Protein AF-A0A954MKK3-F1 (afdb_monomer)

Sequence (167 aa):
MTRFLTLLWHRDEPIGICVFVSPPISLQQRNLYFGRTGRWDKTALKAMCRQLVLLQRVVIHPTYRGAGIATDFVRRSCELCPVPWIETLSQMGHINPFFERAGFLRVGVSSPRNRSRQSHSKIYGGNRQHGQETLVSQETYEKSRHTHPVYYIFDNRPSSQRRSKTN

Radius of gyration: 18.23 Å; Cα contacts (8 Å, |Δi|>4): 229; chains: 1; bounding box: 41×30×54 Å

Structure (mmCIF, N/CA/C/O backbone):
data_AF-A0A954MKK3-F1
#
_entry.id   AF-A0A954MKK3-F1
#
loop_
_atom_site.group_PDB
_atom_site.id
_atom_site.type_symbol
_atom_site.label_atom_id
_atom_site.label_alt_id
_atom_site.label_comp_id
_atom_site.label_asym_id
_atom_site.label_entity_id
_atom_site.label_seq_id
_atom_site.pdbx_PDB_ins_code
_atom_site.Cartn_x
_atom_site.Cartn_y
_atom_site.Cartn_z
_atom_site.occupancy
_atom_site.B_iso_or_equiv
_atom_site.auth_seq_id
_atom_site.auth_comp_id
_atom_site.auth_asym_id
_atom_site.auth_atom_id
_atom_site.pdbx_PDB_model_num
ATOM 1 N N . MET A 1 1 ? 3.871 -9.559 8.889 1.00 75.69 1 MET A N 1
ATOM 2 C CA . MET A 1 1 ? 4.156 -10.760 8.078 1.00 75.69 1 MET A CA 1
ATOM 3 C C . MET A 1 1 ? 3.831 -10.450 6.626 1.00 75.69 1 MET A C 1
ATOM 5 O O . MET A 1 1 ? 2.788 -9.846 6.374 1.00 75.69 1 MET A O 1
ATOM 9 N N . THR A 1 2 ? 4.734 -10.795 5.707 1.00 85.00 2 THR A N 1
ATOM 10 C CA . THR A 1 2 ? 4.518 -10.666 4.258 1.00 85.00 2 THR A CA 1
ATOM 11 C C . THR A 1 2 ? 3.430 -11.632 3.817 1.00 85.00 2 THR A C 1
ATOM 13 O O . THR A 1 2 ? 3.406 -12.776 4.258 1.00 85.00 2 THR A O 1
ATOM 16 N N . ARG A 1 3 ? 2.499 -11.148 2.996 1.00 89.50 3 ARG A N 1
ATOM 17 C CA . ARG A 1 3 ? 1.357 -11.922 2.496 1.00 89.50 3 ARG A CA 1
ATOM 18 C C . ARG A 1 3 ? 1.479 -12.263 1.021 1.00 89.50 3 ARG A C 1
ATOM 20 O O . ARG A 1 3 ? 0.974 -13.294 0.604 1.00 89.50 3 ARG A O 1
ATOM 27 N N . PHE A 1 4 ? 2.108 -11.383 0.254 1.00 93.31 4 PHE A N 1
ATOM 28 C CA . PHE A 1 4 ? 2.293 -11.527 -1.180 1.00 93.31 4 PHE A CA 1
ATOM 29 C C . PHE A 1 4 ? 3.482 -10.660 -1.603 1.00 93.31 4 PHE A C 1
ATOM 31 O O . PHE A 1 4 ? 3.754 -9.627 -0.983 1.00 93.31 4 PHE A O 1
ATOM 38 N N . LEU A 1 5 ? 4.210 -11.088 -2.625 1.00 96.94 5 LEU A N 1
ATOM 39 C CA . LEU A 1 5 ? 5.272 -10.302 -3.236 1.00 96.94 5 LEU A CA 1
ATOM 40 C C . LEU A 1 5 ? 5.275 -10.549 -4.735 1.00 96.94 5 LEU A C 1
ATOM 42 O O . LEU A 1 5 ? 4.893 -11.625 -5.192 1.00 96.94 5 LEU A O 1
ATOM 46 N N . THR A 1 6 ? 5.736 -9.558 -5.480 1.00 97.81 6 THR A N 1
ATOM 47 C CA . THR A 1 6 ? 5.995 -9.678 -6.913 1.00 97.81 6 THR A CA 1
ATOM 48 C C . THR A 1 6 ? 7.382 -9.146 -7.204 1.00 97.81 6 THR A C 1
ATOM 50 O O . THR A 1 6 ? 7.844 -8.202 -6.558 1.00 97.81 6 THR A O 1
ATOM 53 N N . LEU A 1 7 ? 8.040 -9.760 -8.181 1.00 97.94 7 LEU A N 1
ATOM 54 C CA . LEU A 1 7 ? 9.332 -9.326 -8.688 1.00 97.94 7 LEU A CA 1
ATOM 55 C C . LEU A 1 7 ? 9.164 -8.833 -10.122 1.00 97.94 7 LEU A C 1
ATOM 57 O O . LEU A 1 7 ? 8.435 -9.439 -10.907 1.00 97.94 7 LEU A O 1
ATOM 61 N N . LEU A 1 8 ? 9.842 -7.738 -10.447 1.00 97.62 8 LEU A N 1
ATOM 62 C CA . LEU A 1 8 ? 10.042 -7.300 -11.821 1.00 97.62 8 LEU A CA 1
ATOM 63 C C . LEU A 1 8 ? 11.380 -7.851 -12.291 1.00 97.62 8 LEU A C 1
ATOM 65 O O . LEU A 1 8 ? 12.405 -7.549 -11.683 1.00 97.62 8 LEU A O 1
ATOM 69 N N . TRP A 1 9 ? 11.361 -8.623 -13.367 1.00 97.38 9 TRP A N 1
ATOM 70 C CA . TRP A 1 9 ? 12.559 -9.197 -13.964 1.00 97.38 9 TRP A CA 1
ATOM 71 C C . TRP A 1 9 ? 12.908 -8.458 -15.246 1.00 97.38 9 TRP A C 1
ATOM 73 O O . TRP A 1 9 ? 12.026 -8.124 -16.039 1.00 97.38 9 TRP A O 1
ATOM 83 N N . HIS A 1 10 ? 14.196 -8.226 -15.452 1.00 95.81 10 HIS A N 1
ATOM 84 C CA . HIS A 1 10 ? 14.740 -7.874 -16.751 1.00 95.81 10 HIS A CA 1
ATOM 85 C C . HIS A 1 10 ? 15.777 -8.933 -17.102 1.00 95.81 10 HIS A C 1
ATOM 87 O O . HIS A 1 10 ? 16.832 -9.002 -16.475 1.00 95.81 10 HIS A O 1
ATOM 93 N N . ARG A 1 11 ? 15.441 -9.786 -18.079 1.00 94.75 11 ARG A N 1
ATOM 94 C CA . ARG A 1 11 ? 16.171 -11.036 -18.348 1.00 94.75 11 ARG A CA 1
ATOM 95 C C . ARG A 1 11 ? 16.240 -11.879 -17.065 1.00 94.75 11 ARG A C 1
ATOM 97 O O . ARG A 1 11 ? 15.200 -12.106 -16.452 1.00 94.75 11 ARG A O 1
ATOM 104 N N . ASP A 1 12 ? 17.438 -12.264 -16.642 1.00 95.19 12 ASP A N 1
ATOM 105 C CA . ASP A 1 12 ? 17.680 -13.127 -15.484 1.00 95.19 12 ASP A CA 1
ATOM 106 C C . ASP A 1 12 ? 17.966 -12.341 -14.190 1.00 95.19 12 ASP A C 1
ATOM 108 O O . ASP A 1 12 ? 18.369 -12.922 -13.184 1.00 95.19 12 ASP A O 1
ATOM 112 N N . GLU A 1 13 ? 17.748 -11.019 -14.185 1.00 96.12 13 GLU A N 1
ATOM 113 C CA . GLU A 1 13 ? 17.997 -10.159 -13.025 1.00 96.12 13 GLU A CA 1
ATOM 114 C C . GLU A 1 13 ? 16.696 -9.573 -12.442 1.00 96.12 13 GLU A C 1
ATOM 116 O O . GLU A 1 13 ? 15.896 -8.969 -13.171 1.00 96.12 13 GLU A O 1
ATOM 121 N N . PRO A 1 14 ? 16.469 -9.680 -11.117 1.00 96.81 14 PRO A N 1
ATOM 122 C CA . PRO A 1 14 ? 15.346 -9.026 -10.462 1.00 96.81 14 PRO A CA 1
ATOM 123 C C . PRO A 1 14 ? 15.651 -7.535 -10.259 1.00 96.81 14 PRO A C 1
ATOM 125 O O . PRO A 1 14 ? 16.463 -7.142 -9.422 1.00 96.81 14 PRO A O 1
ATOM 128 N N . ILE A 1 15 ? 14.951 -6.682 -11.002 1.00 97.50 15 ILE A N 1
ATOM 129 C CA . ILE A 1 15 ? 15.152 -5.227 -11.011 1.00 97.50 15 ILE A CA 1
ATOM 130 C C . ILE A 1 15 ? 14.118 -4.462 -10.179 1.00 97.50 15 ILE A C 1
ATOM 132 O O . ILE A 1 15 ? 14.213 -3.241 -10.039 1.00 97.50 15 ILE A O 1
ATOM 136 N N . GLY A 1 16 ? 13.116 -5.141 -9.623 1.00 97.62 16 GLY A N 1
ATOM 137 C CA . GLY A 1 16 ? 12.113 -4.499 -8.785 1.00 97.62 16 GLY A CA 1
ATOM 138 C C . GLY A 1 16 ? 11.331 -5.462 -7.908 1.00 97.62 16 GLY A C 1
ATOM 139 O O . GLY A 1 16 ? 11.242 -6.651 -8.197 1.00 97.62 16 GLY A O 1
ATOM 140 N N . ILE A 1 17 ? 10.755 -4.940 -6.827 1.00 98.19 17 ILE A N 1
ATOM 141 C CA . ILE A 1 17 ? 9.926 -5.707 -5.896 1.00 98.19 17 ILE A CA 1
ATOM 142 C C . ILE A 1 17 ? 8.757 -4.868 -5.374 1.00 98.19 17 ILE A C 1
ATOM 144 O O . ILE A 1 17 ? 8.938 -3.713 -4.976 1.00 98.19 17 ILE A O 1
ATOM 148 N N . CYS A 1 18 ? 7.567 -5.472 -5.333 1.00 98.44 18 CYS A N 1
ATOM 149 C CA . CYS A 1 18 ? 6.445 -4.990 -4.531 1.00 98.44 18 CYS A CA 1
ATOM 150 C C . CYS A 1 18 ? 6.221 -5.933 -3.345 1.00 98.44 18 CYS A C 1
ATOM 152 O O . CYS A 1 18 ? 6.141 -7.149 -3.516 1.00 98.44 18 CYS A O 1
ATOM 154 N N . VAL A 1 19 ? 6.103 -5.374 -2.140 1.00 98.25 19 VAL A N 1
ATOM 155 C CA . VAL A 1 19 ? 5.893 -6.137 -0.900 1.00 98.25 19 VAL A CA 1
ATOM 156 C C . VAL A 1 19 ? 4.522 -5.816 -0.328 1.00 98.25 19 VAL A C 1
ATOM 158 O O . VAL A 1 19 ? 4.253 -4.671 0.047 1.00 98.25 19 VAL A O 1
ATOM 161 N N . PHE A 1 20 ? 3.685 -6.841 -0.195 1.00 98.06 20 PHE A N 1
ATOM 162 C CA . PHE A 1 20 ? 2.343 -6.734 0.361 1.00 98.06 20 PHE A CA 1
ATOM 163 C C . PHE A 1 20 ? 2.287 -7.413 1.727 1.00 98.06 20 PHE A C 1
ATOM 165 O O . PHE A 1 20 ? 2.689 -8.568 1.894 1.00 98.06 20 PHE A O 1
ATOM 172 N N . VAL A 1 21 ? 1.766 -6.705 2.723 1.00 96.75 21 VAL A N 1
ATOM 173 C CA . VAL A 1 21 ? 1.715 -7.162 4.117 1.00 96.75 21 VAL A CA 1
ATOM 174 C C . VAL A 1 21 ? 0.307 -7.039 4.686 1.00 96.75 21 VAL A C 1
ATOM 176 O O . VAL A 1 21 ? -0.574 -6.407 4.100 1.00 96.75 21 VAL A O 1
ATOM 179 N N . SER A 1 22 ? 0.079 -7.651 5.848 1.00 94.62 22 SER A N 1
ATOM 180 C CA . SER A 1 22 ? -1.150 -7.414 6.610 1.00 94.62 22 SER A CA 1
ATOM 181 C C . SER A 1 22 ? -1.310 -5.922 6.934 1.00 94.62 22 SER A C 1
ATOM 183 O O . SER A 1 22 ? -0.339 -5.298 7.373 1.00 94.62 22 SER A O 1
ATOM 185 N N . PRO A 1 23 ? -2.511 -5.350 6.762 1.00 92.19 23 PRO A N 1
ATOM 186 C CA . PRO A 1 23 ? -2.724 -3.929 6.978 1.00 92.19 23 PRO A CA 1
ATOM 187 C C . PRO A 1 23 ? -2.629 -3.550 8.463 1.00 92.19 23 PRO A C 1
ATOM 189 O O . PRO A 1 23 ? -3.036 -4.328 9.334 1.00 92.19 23 PRO A O 1
ATOM 192 N N . PRO A 1 24 ? -2.126 -2.348 8.784 1.00 88.81 24 PRO A N 1
ATOM 193 C CA . PRO A 1 24 ? -2.103 -1.844 10.151 1.00 88.81 24 PRO A CA 1
ATOM 194 C C . PRO A 1 24 ? -3.518 -1.508 10.630 1.00 88.81 24 PRO A C 1
ATOM 196 O O . PRO A 1 24 ? -4.343 -0.968 9.899 1.00 88.81 24 PRO A O 1
ATOM 199 N N . ILE A 1 25 ? -3.814 -1.764 11.901 1.00 86.38 25 ILE A N 1
ATOM 200 C CA . ILE A 1 25 ? -5.166 -1.573 12.459 1.00 86.38 25 ILE A CA 1
ATOM 201 C C . ILE A 1 25 ? -5.530 -0.081 12.562 1.00 86.38 25 ILE A C 1
ATOM 203 O O . ILE A 1 25 ? -6.693 0.296 12.423 1.00 86.38 25 ILE A O 1
ATOM 207 N N . SER A 1 26 ? -4.535 0.784 12.757 1.00 82.88 26 SER A N 1
ATOM 208 C CA . SER A 1 26 ? -4.676 2.187 13.166 1.00 82.88 26 SER A CA 1
ATOM 209 C C . SER A 1 26 ? -4.865 3.205 12.027 1.00 82.88 26 SER A C 1
ATOM 211 O O . SER A 1 26 ? -4.599 4.389 12.227 1.00 82.88 26 SER A O 1
ATOM 213 N N . LEU A 1 27 ? -5.356 2.794 10.851 1.00 88.31 27 LEU A N 1
ATOM 214 C CA . LEU A 1 27 ? -5.603 3.712 9.729 1.00 88.31 27 LEU A CA 1
ATOM 215 C C . LEU A 1 27 ? -7.027 4.258 9.710 1.00 88.31 27 LEU A C 1
ATOM 217 O O . LEU A 1 27 ? -7.981 3.573 9.346 1.00 88.31 27 LEU A O 1
ATOM 221 N N . GLN A 1 28 ? -7.148 5.536 10.065 1.00 88.31 28 GLN A N 1
ATOM 222 C CA . GLN A 1 28 ? -8.421 6.253 10.073 1.00 88.31 28 GLN A CA 1
ATOM 223 C C . GLN A 1 28 ? -8.993 6.442 8.663 1.00 88.31 28 GLN A C 1
ATOM 225 O O . GLN A 1 28 ? -10.191 6.261 8.475 1.00 88.31 28 GLN A O 1
ATOM 230 N N . GLN A 1 29 ? -8.150 6.757 7.674 1.00 92.50 29 GLN A N 1
ATOM 231 C CA . GLN A 1 29 ? -8.597 7.008 6.297 1.00 92.50 29 GLN A CA 1
ATOM 232 C C . GLN A 1 29 ? -9.268 5.781 5.666 1.00 92.50 29 GLN A C 1
ATOM 234 O O . GLN A 1 29 ? -10.294 5.907 5.004 1.00 92.50 29 GLN A O 1
ATOM 239 N N . ARG A 1 30 ? -8.772 4.577 5.975 1.00 93.06 30 ARG A N 1
ATOM 240 C CA . ARG A 1 30 ? -9.431 3.319 5.608 1.00 93.06 30 ARG A CA 1
ATOM 241 C C . ARG A 1 30 ? -10.843 3.232 6.184 1.00 93.06 30 ARG A C 1
ATOM 243 O O . ARG A 1 30 ? -11.785 2.883 5.479 1.00 93.06 30 ARG A O 1
ATOM 250 N N . ASN A 1 31 ? -10.996 3.528 7.473 1.00 91.81 31 ASN A N 1
ATOM 251 C CA . ASN A 1 31 ? -12.299 3.454 8.130 1.00 91.81 31 ASN A CA 1
ATOM 252 C C . ASN A 1 31 ? -13.292 4.436 7.493 1.00 91.81 31 ASN A C 1
ATOM 254 O O . ASN A 1 31 ? -14.432 4.056 7.260 1.00 91.81 31 ASN A O 1
ATOM 258 N N . LEU A 1 32 ? -12.843 5.649 7.150 1.00 91.06 32 LEU A N 1
ATOM 259 C CA . LEU A 1 32 ? -13.654 6.627 6.421 1.00 91.06 32 LEU A CA 1
ATOM 260 C C . LEU A 1 32 ? -14.074 6.097 5.043 1.00 91.06 32 LEU A C 1
ATOM 262 O O . LEU A 1 32 ? -15.255 6.137 4.715 1.00 91.06 32 LEU A O 1
ATOM 266 N N . TYR A 1 33 ? -13.140 5.527 4.274 1.00 93.38 33 TYR A N 1
ATOM 267 C CA . TYR A 1 33 ? -13.426 4.974 2.945 1.00 93.38 33 TYR A CA 1
ATOM 268 C C . TYR A 1 33 ? -14.484 3.863 2.959 1.00 93.38 33 TYR A C 1
ATOM 270 O O . TYR A 1 33 ? -15.360 3.825 2.095 1.00 93.38 33 TYR A O 1
ATOM 278 N N . PHE A 1 34 ? -14.409 2.958 3.939 1.00 92.00 34 PHE A N 1
ATOM 279 C CA . PHE A 1 34 ? -15.362 1.854 4.088 1.00 92.00 34 PHE A CA 1
ATOM 280 C C . PHE A 1 34 ? -16.591 2.209 4.939 1.00 92.00 34 PHE A C 1
ATOM 282 O O . PHE A 1 34 ? -17.381 1.319 5.243 1.00 92.00 34 PHE A O 1
ATOM 289 N N . GLY A 1 35 ? -16.753 3.470 5.361 1.00 90.50 35 GLY A N 1
ATOM 290 C CA . GLY A 1 35 ? -17.866 3.894 6.219 1.00 90.50 35 GLY A CA 1
ATOM 291 C C . GLY A 1 35 ? -17.905 3.183 7.578 1.00 90.50 35 GLY A C 1
ATOM 292 O O . GLY A 1 35 ? -18.966 3.033 8.177 1.00 90.50 35 GLY A O 1
ATOM 293 N N . ARG A 1 36 ? -16.757 2.699 8.066 1.00 87.56 36 ARG A N 1
ATOM 294 C CA . ARG A 1 36 ? -16.660 1.935 9.310 1.00 87.56 36 ARG A CA 1
ATOM 295 C C . ARG A 1 36 ? -16.530 2.866 10.511 1.00 87.56 36 ARG A C 1
ATOM 297 O O . ARG A 1 36 ? -15.595 3.661 10.599 1.00 87.56 36 ARG A O 1
ATOM 304 N N . THR A 1 37 ? -17.383 2.655 11.505 1.00 84.56 37 THR A N 1
ATOM 305 C CA . THR A 1 37 ? -17.299 3.281 12.829 1.00 84.56 37 THR A CA 1
ATOM 306 C C . THR A 1 37 ? -17.108 2.217 13.920 1.00 84.56 37 THR A C 1
ATOM 308 O O . THR A 1 37 ? -17.175 1.014 13.661 1.00 84.56 37 THR A O 1
ATOM 311 N N . GLY A 1 38 ? -16.803 2.644 15.148 1.00 83.31 38 GLY A N 1
ATOM 312 C CA . GLY A 1 38 ? -16.683 1.744 16.300 1.00 83.31 38 GLY A CA 1
ATOM 313 C C . GLY A 1 38 ? -15.318 1.065 16.477 1.00 83.31 38 GLY A C 1
ATOM 314 O O . GLY A 1 38 ? -14.332 1.370 15.801 1.00 83.31 38 GLY A O 1
ATOM 315 N N . ARG A 1 39 ? -15.246 0.168 17.469 1.00 83.25 39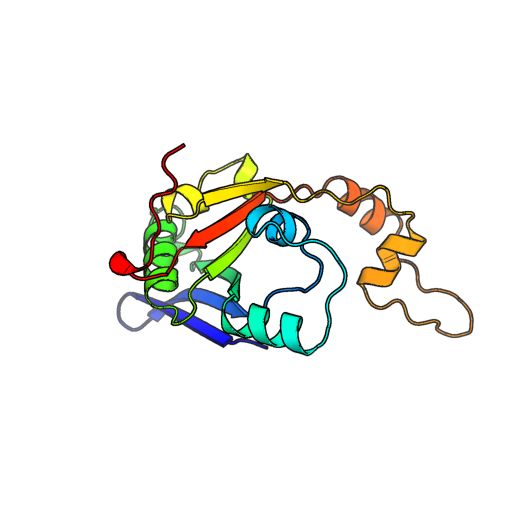 ARG A N 1
ATOM 316 C CA . ARG A 1 39 ? -14.015 -0.545 17.853 1.00 83.25 39 ARG A CA 1
ATOM 317 C C . ARG A 1 39 ? -13.776 -1.773 16.966 1.00 83.25 39 ARG A C 1
ATOM 319 O O . ARG A 1 39 ? -14.679 -2.298 16.319 1.00 83.25 39 ARG A O 1
ATOM 326 N N . TRP A 1 40 ? -12.527 -2.225 16.925 1.00 84.50 40 TRP A N 1
ATOM 327 C CA . TRP A 1 40 ? -12.168 -3.495 16.300 1.00 84.50 40 TRP A CA 1
ATOM 328 C C . TRP A 1 40 ? -12.389 -4.631 17.293 1.00 84.50 40 TRP A C 1
ATOM 330 O O . TRP A 1 40 ? -11.704 -4.689 18.311 1.00 84.50 40 TRP A O 1
ATOM 340 N N . ASP A 1 41 ? -13.308 -5.541 16.987 1.00 89.94 41 ASP A N 1
ATOM 341 C CA . ASP A 1 41 ? -13.288 -6.879 17.572 1.00 89.94 41 ASP A CA 1
ATOM 342 C C . ASP A 1 41 ? -12.373 -7.815 16.753 1.00 89.94 41 ASP A C 1
ATOM 344 O O . ASP A 1 41 ? -11.949 -7.497 15.632 1.00 89.94 41 ASP A O 1
ATOM 348 N N . LYS A 1 42 ? -12.043 -8.982 17.321 1.00 89.81 42 LYS A N 1
ATOM 349 C CA . LYS A 1 42 ? -11.134 -9.958 16.695 1.00 89.81 42 LYS A CA 1
ATOM 350 C C . LYS A 1 42 ? -11.677 -10.504 15.369 1.00 89.81 42 LYS A C 1
ATOM 352 O O . LYS A 1 42 ? -10.902 -10.709 14.434 1.00 89.81 42 LYS A O 1
ATOM 357 N N . THR A 1 43 ? -12.982 -10.737 15.276 1.00 91.44 43 THR A N 1
ATOM 358 C CA . THR A 1 43 ? -13.640 -11.317 14.099 1.00 91.44 43 THR A CA 1
ATOM 359 C C . THR A 1 43 ? -13.654 -10.323 12.947 1.00 91.44 43 THR A C 1
ATOM 361 O O . THR A 1 43 ? -13.211 -10.646 11.845 1.00 91.44 43 THR A O 1
ATOM 364 N N . ALA A 1 44 ? -14.066 -9.086 13.210 1.00 89.38 44 ALA A N 1
ATOM 365 C CA . ALA A 1 44 ? -14.083 -7.998 12.249 1.00 89.38 44 ALA A CA 1
ATOM 366 C C . ALA A 1 44 ? -12.670 -7.653 11.761 1.00 89.38 44 ALA A C 1
ATOM 368 O O . ALA A 1 44 ? -12.476 -7.383 10.575 1.00 89.38 44 ALA A O 1
ATOM 369 N N . LEU A 1 45 ? -11.671 -7.704 12.649 1.00 89.75 45 LEU A N 1
ATOM 370 C CA . LEU A 1 45 ? -10.274 -7.515 12.265 1.00 89.75 45 LEU A CA 1
ATOM 371 C C . LEU A 1 45 ? -9.794 -8.635 11.337 1.00 89.75 45 LEU A C 1
ATOM 373 O O . LEU A 1 45 ? -9.192 -8.360 10.300 1.00 89.75 45 LEU A O 1
ATOM 377 N N . LYS A 1 46 ? -10.092 -9.894 11.673 1.00 91.19 46 LYS A N 1
ATOM 378 C CA . LYS A 1 46 ? -9.743 -11.049 10.836 1.00 91.19 46 LYS A CA 1
ATOM 379 C C . LYS A 1 46 ? -10.427 -10.977 9.470 1.00 91.19 46 LYS A C 1
ATOM 381 O O . LYS A 1 46 ? -9.790 -11.282 8.465 1.00 91.19 46 LYS A O 1
ATOM 386 N N . ALA A 1 47 ? -11.687 -10.549 9.422 1.00 91.25 47 ALA A N 1
ATOM 387 C CA . ALA A 1 47 ? -12.428 -10.342 8.181 1.00 91.25 47 ALA A CA 1
ATOM 388 C C . ALA A 1 47 ? -11.783 -9.252 7.308 1.00 91.25 47 ALA A C 1
ATOM 390 O O . ALA A 1 47 ? -11.486 -9.512 6.144 1.00 91.25 47 ALA A O 1
ATOM 391 N N . MET A 1 48 ? -11.460 -8.086 7.881 1.00 91.38 48 MET A N 1
ATOM 392 C CA . MET A 1 48 ? -10.750 -7.023 7.159 1.00 91.38 48 MET A CA 1
ATOM 393 C C . MET A 1 48 ? -9.396 -7.514 6.640 1.00 91.38 48 MET A C 1
ATOM 395 O O . MET A 1 48 ? -9.098 -7.362 5.459 1.00 91.38 48 MET A O 1
ATOM 399 N N . CYS A 1 49 ? -8.587 -8.150 7.490 1.00 91.56 49 CYS A N 1
ATOM 400 C CA . CYS A 1 49 ? -7.285 -8.670 7.084 1.00 91.56 49 CYS A CA 1
ATOM 401 C C . CYS A 1 49 ? -7.391 -9.747 5.997 1.00 91.56 49 CYS A C 1
ATOM 403 O O . CYS A 1 49 ? -6.420 -9.964 5.291 1.00 91.56 49 CYS A O 1
ATOM 405 N N . ARG A 1 50 ? -8.525 -10.431 5.808 1.00 93.12 50 ARG A N 1
ATOM 406 C CA . ARG A 1 50 ? -8.703 -11.354 4.670 1.00 93.12 50 ARG A CA 1
ATOM 407 C C . ARG A 1 50 ? -8.930 -10.619 3.354 1.00 93.12 50 ARG A C 1
ATOM 409 O O . ARG A 1 50 ? -8.478 -11.097 2.321 1.00 93.12 50 ARG A O 1
ATOM 416 N N . GLN A 1 51 ? -9.596 -9.473 3.408 1.00 94.12 51 GLN A N 1
ATOM 417 C CA . GLN A 1 51 ? -10.032 -8.722 2.234 1.00 94.12 51 GLN A CA 1
ATOM 418 C C . GLN A 1 51 ? -9.084 -7.587 1.839 1.00 94.12 51 GLN A C 1
ATOM 420 O O . GLN A 1 51 ? -9.240 -7.023 0.758 1.00 94.12 51 GLN A O 1
ATOM 425 N N . LEU A 1 52 ? -8.120 -7.250 2.698 1.00 95.25 52 LEU A N 1
ATOM 426 C CA . LEU A 1 52 ? -7.267 -6.088 2.516 1.00 95.25 52 LEU A CA 1
ATOM 427 C C . LEU A 1 52 ? -5.790 -6.393 2.802 1.00 95.25 52 LEU A C 1
ATOM 429 O O . LEU A 1 52 ? -5.456 -7.123 3.742 1.00 95.25 52 LEU A O 1
ATOM 433 N N . VAL A 1 53 ? -4.904 -5.816 1.991 1.00 97.19 53 VAL A N 1
ATOM 434 C CA . VAL A 1 53 ? -3.443 -5.800 2.184 1.00 97.19 53 VAL A CA 1
ATOM 435 C C . VAL A 1 53 ? -2.889 -4.388 2.070 1.00 97.19 53 VAL A C 1
ATOM 437 O O . VAL A 1 53 ? -3.468 -3.541 1.399 1.00 97.19 53 VAL A O 1
ATOM 440 N N . LEU A 1 54 ? -1.740 -4.153 2.698 1.00 97.69 54 LEU A N 1
ATOM 441 C CA . LEU A 1 54 ? -0.953 -2.937 2.525 1.00 97.69 54 LEU A CA 1
ATOM 442 C C . LEU A 1 54 ? 0.179 -3.205 1.528 1.00 97.69 54 LEU A C 1
ATOM 444 O O . LEU A 1 54 ? 1.023 -4.063 1.794 1.00 97.69 54 LEU A O 1
ATOM 448 N N . LEU A 1 55 ? 0.248 -2.438 0.439 1.00 98.19 55 LEU A N 1
ATOM 449 C CA . LEU A 1 55 ? 1.461 -2.317 -0.371 1.00 98.19 55 LEU A CA 1
ATOM 450 C C . LEU A 1 55 ? 2.468 -1.466 0.411 1.00 98.19 55 LEU A C 1
ATOM 452 O O . LEU A 1 55 ? 2.371 -0.238 0.461 1.00 98.19 55 LEU A O 1
ATOM 456 N N . GLN A 1 56 ? 3.400 -2.145 1.077 1.00 97.25 56 GLN A N 1
ATOM 457 C CA . GLN A 1 56 ? 4.319 -1.533 2.033 1.00 97.25 56 GLN A CA 1
ATOM 458 C C . GLN A 1 56 ? 5.577 -0.991 1.362 1.00 97.25 56 GLN A C 1
ATOM 460 O O . GLN A 1 56 ? 6.135 0.007 1.814 1.00 97.25 56 GLN A O 1
ATOM 465 N N . ARG A 1 57 ? 6.064 -1.678 0.324 1.00 97.00 57 ARG A N 1
ATOM 466 C CA . ARG A 1 57 ? 7.292 -1.298 -0.375 1.00 97.00 57 ARG A CA 1
ATOM 467 C C . ARG A 1 57 ? 7.133 -1.491 -1.868 1.00 97.00 57 ARG A C 1
ATOM 469 O O . ARG A 1 57 ? 6.644 -2.529 -2.302 1.00 97.00 57 ARG A O 1
ATOM 476 N N . VAL A 1 58 ? 7.618 -0.503 -2.606 1.00 97.25 58 VAL A N 1
ATOM 477 C CA . VAL A 1 58 ? 7.897 -0.568 -4.037 1.00 97.25 58 VAL A CA 1
ATOM 478 C C . VAL A 1 58 ? 9.353 -0.164 -4.181 1.00 97.25 58 VAL A C 1
ATOM 480 O O . VAL A 1 58 ? 9.726 0.946 -3.798 1.00 97.25 58 VAL A O 1
ATOM 483 N N . VAL A 1 59 ? 10.188 -1.072 -4.667 1.00 96.94 59 VAL A N 1
ATOM 484 C CA . VAL A 1 59 ? 11.612 -0.808 -4.876 1.00 96.94 59 VAL A CA 1
ATOM 485 C C . VAL A 1 59 ? 11.937 -1.123 -6.320 1.00 96.94 59 VAL A C 1
ATOM 487 O O . VAL A 1 59 ? 11.560 -2.176 -6.818 1.00 96.94 59 VAL A O 1
ATOM 490 N N . ILE A 1 60 ? 12.637 -0.199 -6.969 1.00 97.19 60 ILE A N 1
ATOM 491 C CA . ILE A 1 60 ? 13.190 -0.362 -8.311 1.00 97.19 60 ILE A CA 1
ATOM 492 C C . ILE A 1 60 ? 14.695 -0.148 -8.213 1.00 97.19 60 ILE A C 1
ATOM 494 O O . ILE A 1 60 ? 15.156 0.796 -7.545 1.00 97.19 60 ILE A O 1
ATOM 498 N N . HIS A 1 61 ? 15.441 -1.027 -8.870 1.00 96.50 61 HIS A N 1
ATOM 499 C CA . HIS A 1 61 ? 16.885 -0.951 -8.988 1.00 96.50 61 HIS A CA 1
ATOM 500 C C . HIS A 1 61 ? 17.288 0.426 -9.553 1.00 96.50 61 HIS A C 1
ATOM 502 O O . HIS A 1 61 ? 16.683 0.868 -10.534 1.00 96.50 61 HIS A O 1
ATOM 508 N N . PRO A 1 62 ? 18.260 1.142 -8.951 1.00 95.75 62 PRO A N 1
ATOM 509 C CA . PRO A 1 62 ? 18.574 2.529 -9.304 1.00 95.75 62 PRO A CA 1
ATOM 510 C C . PRO A 1 62 ? 18.785 2.788 -10.799 1.00 95.75 62 PRO A C 1
ATOM 512 O O . PRO A 1 62 ? 18.238 3.761 -11.308 1.00 95.75 62 PRO A O 1
ATOM 515 N N . THR A 1 63 ? 19.474 1.887 -11.506 1.00 95.69 63 THR A N 1
ATOM 516 C CA . THR A 1 63 ? 19.729 1.966 -12.960 1.00 95.69 63 THR A CA 1
ATOM 517 C C . THR A 1 63 ? 18.459 2.078 -13.808 1.00 95.69 63 THR A C 1
ATOM 519 O O . THR A 1 63 ? 18.498 2.632 -14.897 1.00 95.69 63 THR A O 1
ATOM 522 N N . TYR A 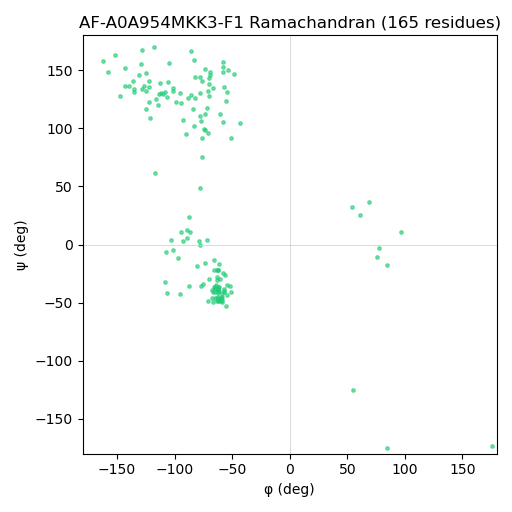1 64 ? 17.326 1.580 -13.309 1.00 94.25 64 TYR A N 1
ATOM 523 C CA . TYR A 1 64 ? 16.053 1.551 -14.032 1.00 94.25 64 TYR A CA 1
ATOM 524 C C . TYR A 1 64 ? 15.071 2.634 -13.558 1.00 94.25 64 TYR A C 1
ATOM 526 O O . TYR A 1 64 ? 13.917 2.688 -13.993 1.00 94.25 64 TYR A O 1
ATOM 534 N N . ARG A 1 65 ? 15.490 3.504 -12.630 1.00 90.38 65 ARG A N 1
ATOM 535 C CA . ARG A 1 65 ? 14.669 4.634 -12.179 1.00 90.38 65 ARG A CA 1
ATOM 536 C C . ARG A 1 65 ? 14.619 5.711 -13.264 1.00 90.38 65 ARG A C 1
ATOM 538 O O . ARG A 1 65 ? 15.533 5.853 -14.060 1.00 90.38 65 ARG A O 1
ATOM 545 N N . GLY A 1 66 ? 13.525 6.470 -13.298 1.00 87.56 66 GLY A N 1
ATOM 546 C CA . GLY A 1 66 ? 13.309 7.525 -14.298 1.00 87.56 66 GLY A CA 1
ATOM 547 C C . GLY A 1 66 ? 12.713 7.040 -15.625 1.00 87.56 66 GLY A C 1
ATOM 548 O O . GLY A 1 66 ? 12.092 7.834 -16.316 1.00 87.56 66 GLY A O 1
ATOM 549 N N . ALA A 1 67 ? 12.765 5.739 -15.927 1.00 89.00 67 ALA A N 1
ATOM 550 C CA . ALA A 1 67 ? 12.203 5.158 -17.153 1.00 89.00 67 ALA A CA 1
ATOM 551 C C . ALA A 1 67 ? 10.668 4.958 -17.135 1.00 89.00 67 ALA A C 1
ATOM 553 O O . ALA A 1 67 ? 10.108 4.361 -18.044 1.00 89.00 67 ALA A O 1
ATOM 554 N N . GLY A 1 68 ? 9.969 5.375 -16.073 1.00 87.44 68 GLY A N 1
ATOM 555 C CA . GLY A 1 68 ? 8.509 5.226 -15.949 1.00 87.44 68 GLY A CA 1
ATOM 556 C C . GLY A 1 68 ? 7.995 3.813 -15.619 1.00 87.44 68 GLY A C 1
ATOM 557 O O . GLY A 1 68 ? 6.850 3.682 -15.191 1.00 87.44 68 GLY A O 1
ATOM 558 N N . ILE A 1 69 ? 8.843 2.780 -15.685 1.00 94.94 69 ILE A N 1
ATOM 559 C CA . ILE A 1 69 ? 8.467 1.358 -15.519 1.00 94.94 69 ILE A CA 1
ATOM 560 C C . ILE A 1 69 ? 7.786 1.016 -14.185 1.00 94.94 69 ILE A C 1
ATOM 562 O O . ILE A 1 69 ? 7.047 0.039 -14.076 1.00 94.94 69 ILE A O 1
ATOM 566 N N . ALA A 1 70 ? 8.039 1.814 -13.146 1.00 95.56 70 ALA A N 1
ATOM 567 C CA . ALA A 1 70 ? 7.536 1.561 -11.803 1.00 95.56 70 ALA A CA 1
ATOM 568 C C . ALA A 1 70 ? 6.003 1.621 -11.739 1.00 95.56 70 ALA A C 1
ATOM 570 O O . ALA A 1 70 ? 5.394 0.881 -10.971 1.00 95.56 70 ALA A O 1
ATOM 571 N N . THR A 1 71 ? 5.382 2.498 -12.532 1.00 96.12 71 THR A N 1
ATOM 572 C CA . THR A 1 71 ? 3.928 2.688 -12.529 1.00 96.12 71 THR A CA 1
ATOM 573 C C . THR A 1 71 ? 3.219 1.440 -13.050 1.00 96.12 71 THR A C 1
ATOM 575 O O . THR A 1 71 ? 2.342 0.908 -12.366 1.00 96.12 71 THR A O 1
ATOM 578 N N . ASP A 1 72 ? 3.654 0.924 -14.200 1.00 96.19 72 ASP A N 1
ATOM 579 C CA . ASP A 1 72 ? 3.078 -0.282 -14.801 1.00 96.19 72 ASP A CA 1
ATOM 580 C C . ASP A 1 72 ? 3.380 -1.524 -13.964 1.00 96.19 72 ASP A C 1
ATOM 582 O O . ASP A 1 72 ? 2.499 -2.358 -13.742 1.00 96.19 72 ASP A O 1
ATOM 586 N N . PHE A 1 73 ? 4.592 -1.615 -13.407 1.00 98.00 73 PHE A N 1
ATOM 587 C CA . PHE A 1 73 ? 4.946 -2.695 -12.492 1.00 98.00 73 PHE A CA 1
ATOM 588 C C . PHE A 1 73 ? 4.041 -2.730 -11.257 1.00 98.00 73 PHE A C 1
ATOM 590 O O . PHE A 1 73 ? 3.550 -3.800 -10.888 1.00 98.00 73 PHE A O 1
ATOM 597 N N . VAL A 1 74 ? 3.781 -1.581 -10.623 1.00 98.12 74 VAL A N 1
ATOM 598 C CA . VAL A 1 74 ? 2.880 -1.506 -9.463 1.00 98.12 74 VAL A CA 1
ATOM 599 C C . VAL A 1 74 ? 1.461 -1.894 -9.854 1.00 98.12 74 VAL A C 1
ATOM 601 O O . VAL A 1 74 ? 0.859 -2.709 -9.154 1.00 98.12 74 VAL A O 1
ATOM 604 N N . ARG A 1 75 ? 0.941 -1.373 -10.972 1.00 97.81 75 ARG A N 1
ATOM 605 C CA . ARG A 1 75 ? -0.396 -1.719 -11.472 1.00 97.81 75 ARG A CA 1
ATOM 606 C C . ARG A 1 75 ? -0.534 -3.225 -11.664 1.00 97.81 75 ARG A C 1
ATOM 608 O O . ARG A 1 75 ? -1.425 -3.839 -11.081 1.00 97.81 75 ARG A O 1
ATOM 615 N N . ARG A 1 76 ? 0.399 -3.837 -12.399 1.00 97.75 76 ARG A N 1
ATOM 616 C CA . ARG A 1 76 ? 0.368 -5.275 -12.677 1.00 97.75 76 ARG A CA 1
ATOM 617 C C . ARG A 1 76 ? 0.535 -6.112 -11.413 1.00 97.75 76 ARG A C 1
ATOM 619 O O . ARG A 1 76 ? -0.133 -7.127 -11.249 1.00 97.75 76 ARG A O 1
ATOM 626 N N . SER A 1 77 ? 1.390 -5.670 -10.495 1.00 98.00 77 SER A N 1
ATOM 627 C CA . SER A 1 77 ? 1.565 -6.323 -9.195 1.00 98.00 77 SER A CA 1
ATOM 628 C C . SER A 1 77 ? 0.289 -6.295 -8.360 1.00 98.00 77 SER A C 1
ATOM 630 O O . SER A 1 77 ? -0.016 -7.269 -7.676 1.00 98.00 77 SER A O 1
ATOM 632 N N . CYS A 1 78 ? -0.460 -5.192 -8.421 1.00 97.62 78 CYS A N 1
ATOM 633 C CA . CYS A 1 78 ? -1.750 -5.080 -7.755 1.00 97.62 78 CYS A CA 1
ATOM 634 C C . CYS A 1 78 ? -2.781 -6.010 -8.392 1.00 97.62 78 CYS A C 1
ATOM 636 O O . CYS A 1 78 ? -3.424 -6.754 -7.664 1.00 97.62 78 CYS A O 1
ATOM 638 N N . GLU A 1 79 ? -2.868 -6.045 -9.723 1.00 96.31 79 GLU A N 1
ATOM 639 C CA . GLU A 1 79 ? -3.763 -6.948 -10.462 1.00 96.31 79 GLU A CA 1
ATOM 640 C C . GLU A 1 79 ? -3.523 -8.430 -10.146 1.00 96.31 79 GLU A C 1
ATOM 642 O O . GLU A 1 79 ? -4.471 -9.194 -9.983 1.00 96.31 79 GLU A O 1
ATOM 647 N N . LEU A 1 80 ? -2.256 -8.831 -10.008 1.00 96.88 80 LEU A N 1
ATOM 648 C CA . LEU A 1 80 ? -1.867 -10.200 -9.655 1.00 96.88 80 LEU A CA 1
ATOM 649 C C . LEU A 1 80 ? -2.122 -10.551 -8.181 1.00 96.88 80 LEU A C 1
ATOM 651 O O . LEU A 1 80 ? -2.095 -11.727 -7.817 1.00 96.88 80 LEU A O 1
ATOM 655 N N . CYS A 1 81 ? -2.336 -9.561 -7.313 1.00 95.94 81 CYS A N 1
ATOM 656 C CA . CYS A 1 81 ? -2.561 -9.813 -5.898 1.00 95.94 81 CYS A CA 1
ATOM 657 C C . CYS A 1 81 ? -3.933 -10.479 -5.694 1.00 95.94 81 CYS A C 1
ATOM 659 O O . CYS A 1 81 ? -4.947 -9.914 -6.085 1.00 95.94 81 CYS A O 1
ATOM 661 N N . PRO A 1 82 ? -4.040 -11.621 -4.994 1.00 94.25 82 PRO A N 1
ATOM 662 C CA . PRO A 1 82 ? -5.322 -12.321 -4.835 1.00 94.25 82 PRO A CA 1
ATOM 663 C C . PRO A 1 82 ? -6.308 -11.609 -3.888 1.00 94.25 82 PRO A C 1
ATOM 665 O O . PRO A 1 82 ? -7.360 -12.152 -3.555 1.00 94.25 82 PRO A O 1
ATOM 668 N N . VAL A 1 83 ? -5.955 -10.425 -3.379 1.00 95.25 83 VAL A N 1
ATOM 669 C CA . VAL A 1 83 ? -6.704 -9.721 -2.339 1.00 95.25 83 VAL A CA 1
ATOM 670 C C . VAL A 1 83 ? -7.552 -8.603 -2.960 1.00 95.25 83 VAL A C 1
ATOM 672 O O . VAL A 1 83 ? -7.016 -7.813 -3.733 1.00 95.25 83 VAL A O 1
ATOM 675 N N . PRO A 1 84 ? -8.849 -8.490 -2.604 1.00 95.69 84 PRO A N 1
ATOM 676 C CA . PRO A 1 84 ? -9.780 -7.535 -3.212 1.00 95.69 84 PRO A CA 1
ATOM 677 C C . PRO A 1 84 ? -9.375 -6.062 -3.129 1.00 95.69 84 PRO A C 1
ATOM 679 O O . PRO A 1 84 ? -9.612 -5.309 -4.069 1.00 95.69 84 PRO A O 1
ATOM 682 N N . TRP A 1 85 ? -8.798 -5.638 -2.004 1.00 97.12 85 TRP A N 1
ATOM 683 C CA . TRP A 1 85 ? -8.381 -4.254 -1.795 1.00 97.12 85 TRP A CA 1
ATOM 684 C C . TRP A 1 85 ? -6.922 -4.176 -1.379 1.00 97.12 85 TRP A C 1
ATOM 686 O O . TRP A 1 85 ? -6.456 -4.909 -0.502 1.00 97.12 85 TRP A O 1
ATOM 696 N N . ILE A 1 86 ? -6.216 -3.227 -1.980 1.00 98.06 86 ILE A N 1
ATOM 697 C CA . ILE A 1 86 ? -4.822 -2.939 -1.667 1.00 98.06 86 ILE A CA 1
ATOM 698 C C . ILE A 1 86 ? -4.757 -1.483 -1.241 1.00 98.06 86 ILE A C 1
ATOM 700 O O . ILE A 1 86 ? -5.156 -0.597 -1.990 1.00 98.06 86 ILE A O 1
ATOM 704 N N . GLU A 1 87 ? -4.264 -1.225 -0.040 1.00 97.62 87 GLU A N 1
ATOM 705 C CA . GLU A 1 87 ? -4.053 0.132 0.448 1.00 97.62 87 GLU A CA 1
ATOM 706 C C . GLU A 1 87 ? -2.572 0.505 0.424 1.00 97.62 87 GLU A C 1
ATOM 708 O O . GLU A 1 87 ? -1.696 -0.362 0.471 1.00 97.62 87 GLU A O 1
ATOM 713 N N . THR A 1 88 ? -2.275 1.800 0.358 1.00 97.44 88 THR A N 1
ATOM 714 C CA . THR A 1 88 ? -0.917 2.311 0.569 1.00 97.44 88 THR A CA 1
ATOM 715 C C . THR A 1 88 ? -0.933 3.738 1.112 1.00 97.44 88 THR A C 1
ATOM 717 O O . THR A 1 88 ? -1.953 4.431 1.079 1.00 97.44 88 THR A O 1
ATOM 720 N N . LEU A 1 89 ? 0.204 4.161 1.662 1.00 95.75 89 LEU A N 1
ATOM 721 C CA . LEU A 1 89 ? 0.426 5.488 2.224 1.00 95.75 89 LEU A CA 1
ATOM 722 C C . LEU A 1 89 ? 1.689 6.080 1.622 1.00 95.75 89 LEU A C 1
ATOM 724 O O . LEU A 1 89 ? 2.732 5.428 1.610 1.00 95.75 89 LEU A O 1
ATOM 728 N N . SER A 1 90 ? 1.621 7.335 1.193 1.00 95.56 90 SER A N 1
ATOM 729 C CA . SER A 1 90 ? 2.782 8.010 0.621 1.00 95.56 90 SER A CA 1
ATOM 730 C C . SER A 1 90 ? 2.792 9.498 0.928 1.00 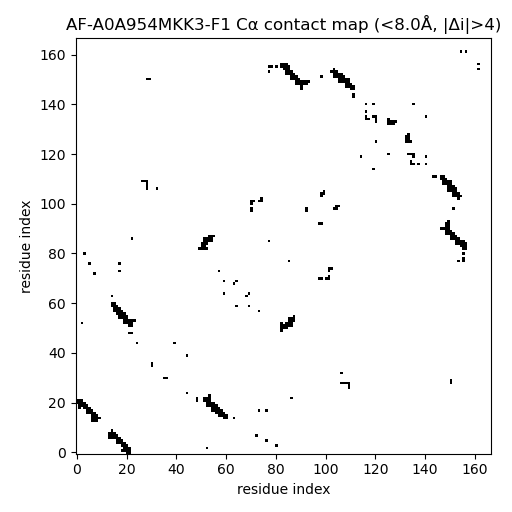95.56 90 SER A C 1
ATOM 732 O O . SER A 1 90 ? 1.836 10.205 0.623 1.00 95.56 90 SER A O 1
ATOM 734 N N . GLN A 1 91 ? 3.905 9.996 1.476 1.00 94.81 91 GLN A N 1
ATOM 735 C CA . GLN A 1 91 ? 4.164 11.442 1.513 1.00 94.81 91 GLN A CA 1
ATOM 736 C C . GLN A 1 91 ? 4.363 12.018 0.117 1.00 94.81 91 GLN A C 1
ATOM 738 O O . GLN A 1 91 ? 3.899 13.112 -0.185 1.00 94.81 91 GLN A O 1
ATOM 743 N N . MET A 1 92 ? 5.011 11.244 -0.755 1.00 94.94 92 MET A N 1
ATOM 744 C CA . MET A 1 92 ? 5.303 11.654 -2.125 1.00 94.94 92 MET A CA 1
ATOM 745 C C . MET A 1 92 ? 4.040 11.825 -2.972 1.00 94.94 92 MET A C 1
ATOM 747 O O . MET A 1 92 ? 4.119 12.445 -4.026 1.00 94.94 92 MET A O 1
ATOM 751 N N . GLY A 1 93 ? 2.883 11.341 -2.506 1.00 94.94 93 GLY A N 1
ATOM 752 C CA . GLY A 1 93 ? 1.588 11.556 -3.157 1.00 94.94 93 GLY A CA 1
ATOM 753 C C . GLY A 1 93 ? 1.163 13.026 -3.259 1.00 94.94 93 GLY A C 1
ATOM 754 O O . GLY A 1 93 ? 0.294 13.354 -4.056 1.00 94.94 93 GLY A O 1
ATOM 755 N N . HIS A 1 94 ? 1.781 13.929 -2.488 1.00 95.56 94 HIS A N 1
ATOM 756 C CA . HIS A 1 94 ? 1.586 15.379 -2.652 1.00 95.56 94 HIS A CA 1
ATOM 757 C C . HIS A 1 94 ? 2.415 15.985 -3.785 1.00 95.56 94 HIS A C 1
ATOM 759 O O . HIS A 1 94 ? 2.124 17.089 -4.226 1.00 95.56 94 HIS A O 1
ATOM 765 N N . ILE A 1 95 ? 3.461 15.287 -4.225 1.00 95.06 95 ILE A N 1
ATOM 766 C CA . ILE A 1 95 ? 4.447 15.794 -5.186 1.00 95.06 95 ILE A CA 1
ATOM 767 C C . ILE A 1 95 ? 4.248 15.134 -6.549 1.00 95.06 95 ILE A C 1
ATOM 769 O O . ILE A 1 95 ? 4.336 15.792 -7.581 1.00 95.06 95 ILE A O 1
ATOM 773 N N . ASN A 1 96 ? 3.993 13.824 -6.571 1.00 93.00 96 ASN A N 1
ATOM 774 C CA . ASN A 1 96 ? 3.834 13.059 -7.799 1.00 93.00 96 ASN A CA 1
ATOM 775 C C . ASN A 1 96 ? 2.623 12.120 -7.702 1.00 93.00 96 ASN A C 1
ATOM 777 O O . ASN A 1 96 ? 2.565 11.330 -6.753 1.00 93.00 96 ASN A O 1
ATOM 781 N N . PRO A 1 97 ? 1.727 12.111 -8.709 1.00 94.94 97 PRO A N 1
ATOM 782 C CA . PRO A 1 97 ? 0.568 11.224 -8.752 1.00 94.94 97 PRO A CA 1
ATOM 783 C C . PRO A 1 97 ? 0.962 9.791 -9.171 1.00 94.94 97 PRO A C 1
ATOM 785 O O . PRO A 1 97 ? 0.430 9.219 -10.123 1.00 94.94 97 PRO A O 1
ATOM 788 N N . PHE A 1 98 ? 1.996 9.227 -8.542 1.00 95.75 98 PHE A N 1
ATOM 789 C CA . PHE A 1 98 ? 2.586 7.939 -8.913 1.00 95.75 98 PHE A CA 1
ATOM 790 C C . PHE A 1 98 ? 1.584 6.792 -8.766 1.00 95.75 98 PHE A C 1
ATOM 792 O O . PHE A 1 98 ? 1.464 5.957 -9.664 1.00 95.75 98 PHE A O 1
ATOM 799 N N . PHE A 1 99 ? 0.856 6.771 -7.648 1.00 97.88 99 PHE A N 1
ATOM 800 C CA . PHE A 1 99 ? -0.106 5.716 -7.348 1.00 97.88 99 PHE A CA 1
ATOM 801 C C . PHE A 1 99 ? -1.401 5.894 -8.139 1.00 97.88 99 PHE A C 1
ATOM 803 O O . PHE A 1 99 ? -1.960 4.911 -8.612 1.00 97.88 99 PHE A O 1
ATOM 810 N N . 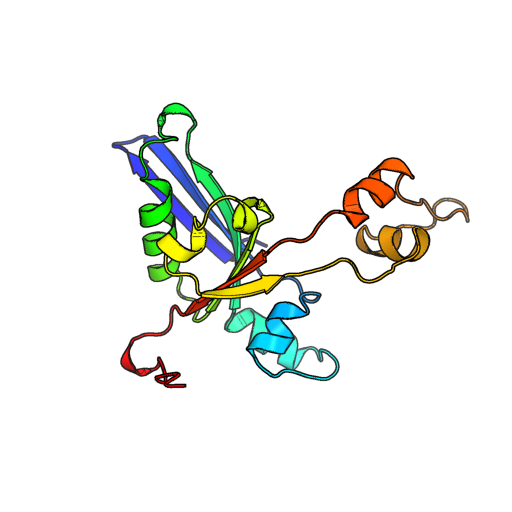GLU A 1 100 ? -1.835 7.129 -8.371 1.00 97.75 100 GLU A N 1
ATOM 811 C CA . GLU A 1 100 ? -2.983 7.454 -9.216 1.00 97.75 100 GLU A CA 1
ATOM 812 C C . GLU A 1 100 ? -2.764 6.956 -10.647 1.00 97.75 100 GLU A C 1
ATOM 814 O O . GLU A 1 100 ? -3.616 6.260 -11.198 1.00 97.75 100 GLU A O 1
ATOM 819 N N . ARG A 1 101 ? -1.578 7.209 -11.221 1.00 96.75 101 ARG A N 1
ATOM 820 C CA . ARG A 1 101 ? -1.201 6.673 -12.542 1.00 96.75 101 ARG A CA 1
ATOM 821 C C . ARG A 1 101 ? -1.136 5.144 -12.559 1.00 96.75 101 ARG A C 1
ATOM 823 O O . ARG A 1 101 ? -1.444 4.535 -13.579 1.00 96.75 101 ARG A O 1
ATOM 830 N N . ALA A 1 102 ? -0.789 4.520 -11.432 1.00 97.00 102 ALA A N 1
ATOM 831 C CA . ALA A 1 102 ? -0.822 3.066 -11.271 1.00 97.00 102 ALA A CA 1
ATOM 832 C C . ALA A 1 102 ? -2.245 2.510 -11.040 1.00 97.00 102 ALA A C 1
ATOM 834 O O . ALA A 1 102 ? -2.407 1.300 -10.909 1.00 97.00 102 ALA A O 1
ATOM 835 N N . GLY A 1 103 ? -3.277 3.362 -11.005 1.00 97.00 103 GLY A N 1
ATOM 836 C CA . GLY A 1 103 ? -4.684 2.974 -10.871 1.00 97.00 103 GLY A CA 1
ATOM 837 C C . GLY A 1 103 ? -5.243 3.024 -9.447 1.00 97.00 103 GLY A C 1
ATOM 838 O O . GLY A 1 103 ? -6.345 2.532 -9.213 1.00 97.00 103 GLY A O 1
ATOM 839 N N . PHE A 1 104 ? -4.519 3.598 -8.485 1.00 98.19 104 PHE A N 1
ATOM 840 C CA . PHE A 1 104 ? -5.051 3.816 -7.141 1.00 98.19 104 PHE A CA 1
ATOM 841 C C . PHE A 1 104 ? -5.990 5.023 -7.106 1.00 98.19 104 PHE A C 1
ATOM 843 O O . PHE A 1 104 ? -5.737 6.065 -7.705 1.00 98.19 104 PHE A O 1
ATOM 850 N N . LEU A 1 105 ? -7.034 4.920 -6.293 1.00 97.50 105 LEU A N 1
ATOM 851 C CA . LEU A 1 105 ? -7.859 6.047 -5.895 1.00 97.50 105 LEU A CA 1
ATOM 852 C C . LEU A 1 105 ? -7.192 6.794 -4.735 1.00 97.50 105 LEU A C 1
ATOM 854 O O . LEU A 1 105 ? -6.909 6.206 -3.687 1.00 97.50 105 LEU A O 1
ATOM 858 N N . ARG A 1 106 ? -6.995 8.105 -4.897 1.00 97.31 106 ARG A N 1
ATOM 859 C CA . ARG A 1 106 ? -6.617 9.015 -3.810 1.00 97.31 106 ARG A CA 1
ATOM 860 C C . ARG A 1 106 ? -7.823 9.252 -2.904 1.00 97.31 106 ARG A C 1
ATOM 862 O O . ARG A 1 106 ? -8.788 9.882 -3.318 1.00 97.31 106 ARG A O 1
ATOM 869 N N . VAL A 1 107 ? -7.772 8.762 -1.670 1.00 95.81 107 VAL A N 1
ATOM 870 C CA . VAL A 1 107 ? -8.920 8.814 -0.746 1.00 95.81 107 VAL A CA 1
ATOM 871 C C . VAL A 1 107 ? -8.850 10.021 0.184 1.00 95.81 107 VAL A C 1
ATOM 873 O O . VAL A 1 107 ? -9.859 10.670 0.435 1.00 95.81 107 VAL A O 1
ATOM 876 N N . GLY A 1 108 ? -7.673 10.321 0.728 1.00 94.81 108 GLY A N 1
ATOM 877 C CA . GLY A 1 108 ? -7.540 11.365 1.739 1.00 94.81 108 GLY A CA 1
ATOM 878 C C . GLY A 1 108 ? -6.128 11.468 2.288 1.00 94.81 108 GLY A C 1
ATOM 879 O O . GLY A 1 108 ? -5.211 10.813 1.802 1.00 94.81 108 GLY A O 1
ATOM 880 N N . VAL A 1 109 ? -5.944 12.292 3.314 1.00 94.50 109 VAL A N 1
ATOM 881 C CA . VAL A 1 109 ? -4.638 12.528 3.940 1.00 94.50 109 VAL A CA 1
ATOM 882 C C . VAL A 1 109 ? -4.683 12.048 5.382 1.00 94.50 109 VAL A C 1
ATOM 884 O O . VAL A 1 109 ? -5.554 12.436 6.160 1.00 94.50 109 VAL A O 1
ATOM 887 N N . SER A 1 110 ? -3.753 11.176 5.760 1.00 89.81 110 SER A N 1
ATOM 888 C CA . SER A 1 110 ? -3.565 10.819 7.161 1.00 89.81 110 SER A CA 1
ATOM 889 C C . SER A 1 110 ? -2.788 11.940 7.839 1.00 89.81 110 SER A C 1
ATOM 891 O O . SER A 1 110 ? -1.748 12.349 7.341 1.00 89.81 110 SER A O 1
ATOM 893 N N . SER A 1 111 ? -3.267 12.426 8.980 1.00 82.94 111 SER A N 1
ATOM 894 C CA . SER A 1 111 ? -2.559 13.428 9.777 1.00 82.94 111 SER A CA 1
ATOM 895 C C . SER A 1 111 ? -2.326 12.886 11.188 1.00 82.94 111 SER A C 1
ATOM 897 O O . SER A 1 111 ? -3.204 12.206 11.740 1.00 82.94 111 SER A O 1
ATOM 899 N N . PRO A 1 112 ? -1.156 13.136 11.797 1.00 72.75 112 PRO A N 1
ATOM 900 C CA . PRO A 1 112 ? -0.964 12.919 13.214 1.00 72.75 112 PRO A CA 1
ATOM 901 C C . PRO A 1 112 ? -1.958 13.810 13.960 1.00 72.75 112 PRO A C 1
ATOM 903 O O . PRO A 1 112 ? -1.850 15.031 13.962 1.00 72.75 112 PRO A O 1
ATOM 906 N N . ARG A 1 113 ? -2.942 13.195 14.628 1.00 70.50 113 ARG A N 1
ATOM 907 C CA . ARG A 1 113 ? -3.737 13.897 15.652 1.00 70.50 113 ARG A CA 1
ATOM 908 C C . ARG A 1 113 ? -2.779 14.616 16.608 1.00 70.50 113 ARG A C 1
ATOM 910 O O . ARG A 1 113 ? -1.724 14.053 16.888 1.00 70.50 113 ARG A O 1
ATOM 917 N N . ASN A 1 114 ? -3.171 15.782 17.135 1.00 62.62 114 ASN A N 1
ATOM 918 C CA . ASN A 1 114 ? -2.457 16.488 18.210 1.00 62.62 114 ASN A CA 1
ATOM 919 C C . ASN A 1 1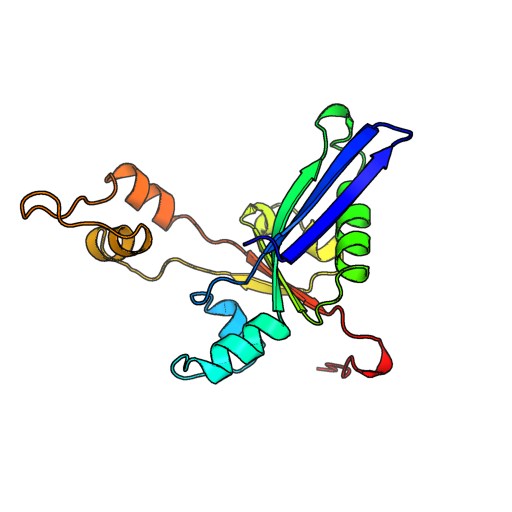14 ? -2.192 15.522 19.375 1.00 62.62 114 ASN A C 1
ATOM 921 O O . ASN A 1 114 ? -3.040 15.302 20.238 1.00 62.62 114 ASN A O 1
ATOM 925 N N . ARG A 1 115 ? -1.032 14.871 19.346 1.00 69.25 115 ARG A N 1
ATOM 926 C CA . ARG A 1 115 ? -0.594 13.868 20.309 1.00 69.25 115 ARG A CA 1
ATOM 927 C C . ARG A 1 115 ? 0.547 14.494 21.066 1.00 69.25 115 ARG A C 1
ATOM 929 O O . ARG A 1 115 ? 1.476 14.984 20.445 1.00 69.25 115 ARG A O 1
ATOM 936 N N . SER A 1 116 ? 0.499 14.440 22.389 1.00 85.38 116 SER A N 1
ATOM 937 C CA . SER A 1 116 ? 1.674 14.746 23.196 1.00 85.38 116 SER A CA 1
ATOM 938 C C . SER A 1 116 ? 2.834 13.810 22.827 1.00 85.38 116 SER A C 1
ATOM 940 O O . SER A 1 116 ? 2.612 12.694 22.338 1.00 85.38 116 SER A O 1
ATOM 942 N N . ARG A 1 117 ? 4.078 14.218 23.104 1.00 85.69 117 ARG A N 1
ATOM 943 C CA . ARG A 1 117 ? 5.264 13.367 22.897 1.00 85.69 117 ARG A CA 1
ATOM 944 C C . ARG A 1 117 ? 5.134 12.020 23.617 1.00 85.69 117 ARG A C 1
ATOM 946 O O . ARG A 1 117 ? 5.532 10.988 23.074 1.00 85.69 117 ARG A O 1
ATOM 953 N N . GLN A 1 118 ? 4.497 12.008 24.789 1.00 85.06 118 GLN A N 1
ATOM 954 C CA . GLN A 1 118 ? 4.164 10.792 25.535 1.00 85.06 118 GLN A CA 1
ATOM 955 C C . GLN A 1 118 ? 3.217 9.883 24.741 1.00 85.06 118 GLN A C 1
ATOM 957 O O . GLN A 1 118 ? 3.479 8.694 24.582 1.00 85.06 118 GLN A O 1
ATOM 962 N N . SER A 1 119 ? 2.136 10.431 24.172 1.00 82.50 119 SER A N 1
ATOM 963 C CA . SER A 1 119 ? 1.206 9.658 23.338 1.00 82.50 119 SER A CA 1
ATOM 964 C C . SER A 1 119 ? 1.857 9.150 22.044 1.00 82.50 119 SER A C 1
ATOM 966 O O . SER A 1 119 ? 1.579 8.025 21.626 1.00 82.50 119 SER A O 1
ATOM 968 N N . HIS A 1 120 ? 2.741 9.939 21.427 1.00 83.25 120 HIS A N 1
ATOM 969 C CA . HIS A 1 120 ? 3.491 9.530 20.238 1.00 83.25 120 HIS A CA 1
ATOM 970 C C . HIS A 1 120 ? 4.452 8.367 20.537 1.00 83.25 120 HIS A C 1
ATOM 972 O O . HIS A 1 120 ? 4.497 7.397 19.783 1.00 83.25 120 HIS A O 1
ATOM 978 N N . SER A 1 121 ? 5.132 8.405 21.687 1.00 84.25 121 SER A N 1
ATOM 979 C CA . SER A 1 121 ? 6.072 7.356 22.113 1.00 84.25 121 SER A CA 1
ATOM 980 C C . SER A 1 121 ? 5.409 5.983 22.277 1.00 84.25 121 SER A C 1
ATOM 982 O O . SER A 1 121 ? 6.024 4.957 21.993 1.00 84.25 121 SER A O 1
ATOM 984 N N . LYS A 1 122 ? 4.117 5.941 22.636 1.00 82.00 122 LYS A N 1
ATOM 985 C CA . LYS A 1 122 ? 3.350 4.687 22.750 1.00 82.00 122 LYS A CA 1
ATOM 986 C C . LYS A 1 122 ? 3.200 3.933 21.424 1.00 82.00 122 LYS A C 1
ATOM 988 O O . LYS A 1 122 ? 2.982 2.727 21.453 1.00 82.00 122 LYS A O 1
ATOM 993 N N . ILE A 1 123 ? 3.330 4.602 20.272 1.00 78.56 123 ILE A N 1
ATOM 994 C CA . ILE A 1 123 ? 3.288 3.938 18.954 1.00 78.56 123 ILE A CA 1
ATOM 995 C C . ILE A 1 123 ? 4.445 2.946 18.809 1.00 78.56 123 ILE A C 1
ATOM 997 O O . ILE A 1 123 ? 4.265 1.871 18.246 1.00 78.56 123 ILE A O 1
ATOM 1001 N N . TYR A 1 124 ? 5.609 3.293 19.354 1.00 74.31 124 TYR A N 1
ATOM 1002 C CA . TYR A 1 124 ? 6.827 2.492 19.270 1.00 74.31 124 TYR A CA 1
ATOM 1003 C C . TYR A 1 124 ? 6.930 1.446 20.387 1.00 74.31 124 TYR A C 1
ATOM 1005 O O . TYR A 1 124 ? 7.981 0.842 20.564 1.00 74.31 124 TYR A O 1
ATOM 1013 N N . GLY A 1 125 ? 5.846 1.224 21.141 1.00 66.75 125 GLY A N 1
ATOM 1014 C CA . GLY A 1 125 ? 5.816 0.229 22.209 1.00 66.75 125 GLY A CA 1
ATOM 1015 C C . GLY A 1 125 ? 6.691 0.605 23.399 1.00 66.75 125 GLY A C 1
ATOM 1016 O O . GLY A 1 125 ? 7.316 -0.281 23.968 1.00 66.75 125 GLY A O 1
ATOM 1017 N N . GLY A 1 126 ? 6.755 1.901 23.747 1.00 59.31 126 GLY A N 1
ATOM 1018 C CA . GLY A 1 126 ? 7.563 2.414 24.857 1.00 59.31 126 GLY A CA 1
ATOM 1019 C C . GLY A 1 126 ? 7.459 1.532 26.102 1.00 59.31 126 GLY A C 1
ATOM 1020 O O . GLY A 1 126 ? 6.446 1.546 26.801 1.00 59.31 126 GLY A O 1
ATOM 1021 N N . ASN A 1 127 ? 8.510 0.751 26.349 1.00 53.16 127 ASN A N 1
ATOM 1022 C CA . ASN A 1 127 ? 8.658 -0.032 27.562 1.00 53.16 127 ASN A CA 1
ATOM 1023 C C . ASN A 1 127 ? 9.072 0.909 28.694 1.00 53.16 127 ASN A C 1
ATOM 1025 O O . ASN A 1 127 ? 9.891 1.809 28.507 1.00 53.16 127 ASN A O 1
ATOM 1029 N N . ARG A 1 128 ? 8.526 0.682 29.889 1.00 57.59 128 ARG A N 1
ATOM 1030 C CA . ARG A 1 128 ? 9.078 1.259 31.117 1.00 57.59 128 ARG A CA 1
ATOM 1031 C C . ARG A 1 128 ? 10.342 0.479 31.456 1.00 57.59 128 ARG A C 1
ATOM 1033 O O . ARG A 1 128 ? 10.246 -0.619 31.995 1.00 57.59 128 ARG A O 1
ATOM 1040 N N . GLN A 1 129 ? 11.514 1.010 31.126 1.00 53.56 129 GLN A N 1
ATOM 1041 C CA . GLN A 1 129 ? 12.765 0.507 31.694 1.00 53.56 129 GLN A CA 1
ATOM 1042 C C . GLN A 1 129 ? 13.033 1.255 33.002 1.00 53.56 129 GLN A C 1
ATOM 1044 O O . GLN A 1 129 ? 13.021 2.482 33.027 1.00 53.56 129 GLN A O 1
ATOM 1049 N N . HIS A 1 130 ? 13.241 0.524 34.104 1.00 56.53 130 HIS A N 1
ATOM 1050 C CA . HIS A 1 130 ? 13.628 1.102 35.403 1.00 56.53 130 HIS A CA 1
ATOM 1051 C C . HIS A 1 130 ? 12.695 2.217 35.935 1.00 56.53 130 HIS A C 1
ATOM 1053 O O . HIS A 1 130 ? 13.130 3.156 36.592 1.00 56.53 130 HIS A O 1
ATOM 1059 N N . GLY A 1 131 ? 11.390 2.143 35.645 1.00 59.28 131 GLY A N 1
ATOM 1060 C CA . GLY A 1 131 ? 10.413 3.131 36.126 1.00 59.28 131 GLY A CA 1
ATOM 1061 C C . GLY A 1 131 ? 10.394 4.464 35.364 1.00 59.28 131 GLY A C 1
ATOM 1062 O O . GLY A 1 131 ? 9.513 5.280 35.629 1.00 59.28 131 GLY A O 1
ATOM 1063 N N . GLN A 1 132 ? 11.273 4.669 34.375 1.00 61.72 132 GLN A N 1
ATOM 1064 C CA . GLN A 1 132 ? 11.214 5.815 33.464 1.00 61.72 132 GLN A CA 1
ATOM 1065 C C . GLN A 1 132 ? 10.615 5.409 32.109 1.00 61.72 132 GLN A C 1
ATOM 1067 O O . GLN A 1 132 ? 10.942 4.369 31.536 1.00 61.72 132 GLN A O 1
ATOM 1072 N N . GLU A 1 133 ? 9.691 6.223 31.589 1.00 65.06 133 GLU A N 1
ATOM 1073 C CA . GLU A 1 133 ? 9.182 6.051 30.226 1.00 65.06 133 GLU A CA 1
ATOM 1074 C C . GLU A 1 133 ? 10.275 6.453 29.232 1.00 65.06 133 GLU A C 1
ATOM 1076 O O . GLU A 1 133 ? 10.682 7.615 29.182 1.00 65.06 133 GLU A O 1
ATOM 1081 N N . THR A 1 134 ? 10.740 5.509 28.410 1.00 72.94 134 THR A N 1
ATOM 1082 C CA . THR A 1 134 ? 11.627 5.826 27.288 1.00 72.94 134 THR A CA 1
ATOM 1083 C C . THR A 1 134 ? 10.819 6.561 26.223 1.00 72.94 134 THR A C 1
ATOM 1085 O O . THR A 1 134 ? 10.099 5.966 25.419 1.00 72.94 134 THR A O 1
ATOM 1088 N N . LEU A 1 135 ? 10.885 7.888 26.261 1.00 83.31 135 LEU A N 1
ATOM 1089 C CA . LEU A 1 135 ? 10.211 8.749 25.300 1.00 83.31 135 LEU A CA 1
ATOM 1090 C C . LEU A 1 135 ? 11.044 8.866 24.020 1.00 83.31 135 LEU A C 1
ATOM 1092 O O . LEU A 1 135 ? 12.270 8.948 24.079 1.00 83.31 135 LEU A O 1
ATOM 1096 N N . VAL A 1 136 ? 10.380 8.946 22.863 1.00 86.19 136 VAL A N 1
ATOM 1097 C CA . VAL A 1 136 ? 11.066 9.269 21.600 1.00 86.19 136 VAL A CA 1
ATOM 1098 C C . VAL A 1 136 ? 11.777 10.613 21.724 1.00 86.19 136 VAL A C 1
ATOM 1100 O O . VAL A 1 136 ? 11.287 11.502 22.430 1.00 86.19 136 VAL A O 1
ATOM 1103 N N . SER A 1 137 ? 12.907 10.784 21.034 1.00 88.38 137 SER A N 1
ATOM 1104 C CA . SER A 1 137 ? 13.634 12.056 21.062 1.00 88.38 137 SER A CA 1
ATOM 1105 C C . SER A 1 137 ? 12.717 13.222 20.680 1.00 88.38 137 SER A C 1
ATOM 1107 O O . SER A 1 137 ? 11.758 13.060 19.915 1.00 88.38 137 SER A O 1
ATOM 1109 N N . GLN A 1 138 ? 13.007 14.403 21.228 1.00 88.62 138 GLN A N 1
ATOM 1110 C CA . GLN A 1 138 ? 12.267 15.622 20.903 1.00 88.62 138 GLN A CA 1
ATOM 1111 C C . GLN A 1 138 ? 12.255 15.862 19.385 1.00 88.62 138 GLN A C 1
ATOM 1113 O O . GLN A 1 138 ? 11.195 16.077 18.805 1.00 88.62 138 GLN A O 1
ATOM 1118 N N . GLU A 1 139 ? 13.404 15.668 18.738 1.00 89.62 139 GLU A N 1
ATOM 1119 C CA . GLU A 1 139 ? 13.559 15.766 17.288 1.00 89.62 139 GLU A CA 1
ATOM 1120 C C . GLU A 1 139 ? 12.647 14.788 16.523 1.00 89.62 139 GLU A C 1
ATOM 1122 O O . GLU A 1 139 ? 11.980 15.171 15.563 1.00 89.62 139 GLU A O 1
ATOM 1127 N N . THR A 1 140 ? 12.561 13.522 16.952 1.00 87.00 140 THR A N 1
ATOM 1128 C CA . THR A 1 140 ? 11.676 12.528 16.313 1.00 87.00 140 THR A CA 1
ATOM 1129 C C . THR A 1 140 ? 10.213 12.941 16.432 1.00 87.00 140 THR A C 1
ATOM 1131 O O . THR A 1 140 ? 9.435 12.810 15.483 1.00 87.00 140 THR A O 1
ATOM 1134 N N . TYR A 1 141 ? 9.825 13.449 17.602 1.00 87.94 141 TYR A N 1
ATOM 1135 C CA . TYR A 1 141 ? 8.479 13.951 17.828 1.00 87.94 141 TYR A CA 1
ATOM 1136 C C . TYR A 1 141 ? 8.166 15.149 16.929 1.00 87.94 141 TYR A C 1
ATOM 1138 O O . TYR A 1 141 ? 7.145 15.128 16.247 1.00 87.94 141 TYR A O 1
ATOM 1146 N N . GLU A 1 142 ? 9.047 16.140 16.8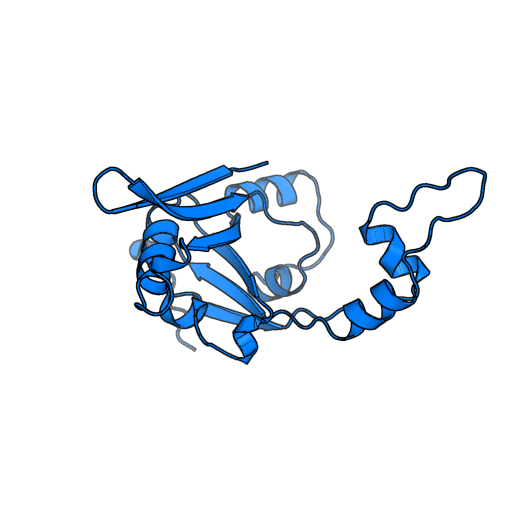53 1.00 88.75 142 GLU A N 1
ATOM 1147 C CA . GLU A 1 142 ? 8.863 17.319 16.003 1.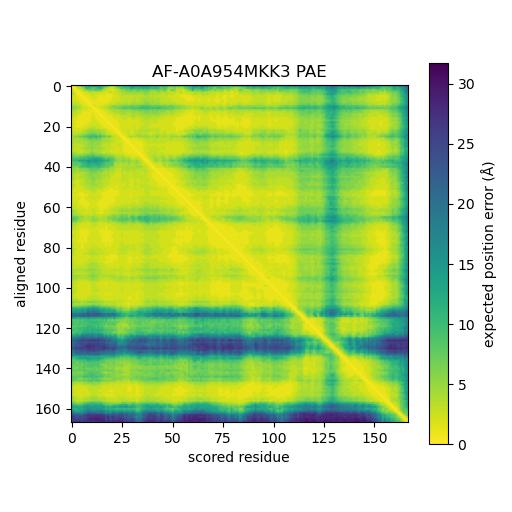00 88.75 142 GLU A CA 1
ATOM 1148 C C . GLU A 1 142 ? 8.753 16.948 14.523 1.00 88.75 142 GLU A C 1
ATOM 1150 O O . GLU A 1 142 ? 7.768 17.311 13.879 1.00 88.75 142 GLU A O 1
ATOM 1155 N N . LYS A 1 143 ? 9.662 16.111 14.005 1.00 86.62 143 LYS A N 1
ATOM 1156 C CA . LYS A 1 143 ? 9.609 15.624 12.614 1.00 86.62 143 LYS A CA 1
ATOM 1157 C C . LYS A 1 143 ? 8.294 14.909 12.299 1.00 86.62 143 LYS A C 1
ATOM 1159 O O . LYS A 1 143 ? 7.698 15.121 11.241 1.00 86.62 143 LYS A O 1
ATOM 1164 N N . SER A 1 144 ? 7.794 14.094 13.230 1.00 84.94 144 SER A N 1
ATOM 1165 C CA . SER A 1 144 ? 6.541 13.358 13.030 1.00 84.94 144 SER A CA 1
ATOM 1166 C C . SER A 1 144 ? 5.322 14.272 12.863 1.00 84.94 144 SER A C 1
ATOM 1168 O O . SER A 1 144 ? 4.392 13.909 12.147 1.00 84.94 144 SER A O 1
ATOM 1170 N N . ARG A 1 145 ? 5.327 15.481 13.446 1.00 86.25 145 ARG A N 1
ATOM 1171 C CA . ARG A 1 145 ? 4.197 16.427 13.365 1.00 86.25 145 ARG A CA 1
ATOM 1172 C C . ARG A 1 145 ? 3.953 16.949 11.953 1.00 86.25 145 ARG A C 1
ATOM 1174 O O . ARG A 1 145 ? 2.840 17.355 11.642 1.00 86.25 145 ARG A O 1
ATOM 1181 N N . HIS A 1 146 ? 4.963 16.894 11.092 1.00 86.25 146 HIS A N 1
ATOM 1182 C CA . HIS A 1 146 ? 4.869 17.338 9.702 1.00 86.25 146 HIS A CA 1
ATOM 1183 C C . HIS A 1 146 ? 4.491 16.207 8.733 1.00 86.25 146 HIS A C 1
ATOM 1185 O O . HIS A 1 146 ? 4.390 16.416 7.525 1.00 86.25 146 HIS A O 1
ATOM 1191 N N . THR A 1 147 ? 4.239 15.001 9.246 1.00 87.56 147 THR A N 1
ATOM 1192 C CA . THR A 1 147 ? 3.969 13.805 8.444 1.00 87.56 147 THR A CA 1
ATOM 1193 C C . THR A 1 147 ? 2.497 13.755 8.025 1.00 87.56 147 THR A C 1
ATOM 1195 O O . THR A 1 147 ? 1.653 13.320 8.792 1.00 87.56 147 THR A O 1
ATOM 1198 N N . HIS A 1 148 ? 2.180 14.106 6.777 1.00 92.62 148 HIS A N 1
ATOM 1199 C CA . HIS A 1 148 ? 0.816 14.073 6.232 1.00 92.62 148 HIS A CA 1
ATOM 1200 C C . HIS A 1 148 ? 0.638 13.084 5.063 1.00 92.62 148 HIS A C 1
ATOM 1202 O O . HIS A 1 148 ? 0.350 13.525 3.957 1.00 92.62 148 HIS A O 1
ATOM 1208 N N . PRO A 1 149 ? 0.838 11.759 5.208 1.00 94.56 149 PRO A N 1
ATOM 1209 C CA . PRO A 1 149 ? 0.884 10.892 4.038 1.00 94.56 149 PRO A CA 1
ATOM 1210 C C . PRO A 1 149 ? -0.501 10.760 3.403 1.00 94.56 149 PRO A C 1
ATOM 1212 O O . PRO A 1 149 ? -1.511 10.590 4.092 1.00 94.56 149 PRO A O 1
ATOM 1215 N N . VAL A 1 150 ? -0.538 10.804 2.075 1.00 97.00 150 VAL A N 1
ATOM 1216 C CA . VAL A 1 150 ? -1.745 10.548 1.294 1.00 97.00 150 VAL A CA 1
ATOM 1217 C C . VAL A 1 150 ? -2.081 9.062 1.378 1.00 97.00 150 VAL A C 1
ATOM 1219 O O . VAL A 1 150 ? -1.206 8.209 1.224 1.00 97.00 150 VAL A O 1
ATOM 1222 N N . TYR A 1 151 ? -3.347 8.763 1.653 1.00 97.25 151 TYR A N 1
ATOM 1223 C CA . TYR A 1 151 ? -3.909 7.423 1.686 1.00 97.25 151 TYR A CA 1
ATOM 1224 C C . TYR A 1 151 ? -4.559 7.087 0.348 1.00 97.25 151 TYR A C 1
ATOM 1226 O O . TYR A 1 151 ? -5.378 7.845 -0.182 1.00 97.25 151 TYR A O 1
ATOM 1234 N N . TYR A 1 152 ? -4.191 5.917 -0.155 1.00 98.00 152 TYR A N 1
ATOM 1235 C CA . TYR A 1 152 ? -4.590 5.399 -1.449 1.00 98.00 152 TYR A CA 1
ATOM 1236 C C . TYR A 1 152 ? -5.232 4.030 -1.302 1.00 98.00 152 TYR A C 1
ATOM 1238 O O . TYR A 1 152 ? -4.820 3.235 -0.452 1.00 98.00 152 TYR A O 1
ATOM 1246 N N . ILE A 1 153 ? -6.184 3.733 -2.184 1.00 97.62 153 ILE A N 1
ATOM 1247 C CA . ILE A 1 153 ? -6.771 2.401 -2.294 1.00 97.62 153 ILE A CA 1
ATOM 1248 C C . ILE A 1 153 ? -6.895 1.967 -3.751 1.00 97.62 153 ILE A C 1
ATOM 1250 O O . ILE A 1 153 ? -7.347 2.724 -4.602 1.00 97.62 153 ILE A O 1
ATOM 1254 N N . PHE A 1 154 ? -6.493 0.738 -4.037 1.00 97.62 154 PHE A N 1
ATOM 1255 C CA . PHE A 1 154 ? -6.669 0.085 -5.324 1.00 97.62 154 PHE A CA 1
ATOM 1256 C C . PHE A 1 154 ? -7.770 -0.966 -5.192 1.00 97.62 154 PHE A C 1
ATOM 1258 O O . PHE A 1 154 ? -7.735 -1.815 -4.295 1.00 97.62 154 PHE A O 1
ATOM 1265 N N . ASP A 1 155 ? -8.764 -0.886 -6.075 1.00 96.25 155 ASP A N 1
ATOM 1266 C CA . ASP A 1 155 ? -9.866 -1.841 -6.147 1.00 96.25 155 ASP A CA 1
ATOM 1267 C C . ASP A 1 155 ? -9.500 -2.985 -7.097 1.00 96.25 155 ASP A C 1
ATOM 1269 O O . ASP A 1 155 ? -9.667 -2.890 -8.316 1.00 96.25 155 ASP A O 1
ATOM 1273 N N . ASN A 1 156 ? -8.986 -4.076 -6.530 1.00 95.44 156 ASN A N 1
ATOM 1274 C CA . ASN A 1 156 ? -8.570 -5.248 -7.290 1.00 95.44 156 ASN A CA 1
ATOM 1275 C C . ASN A 1 156 ? -9.689 -6.278 -7.501 1.00 95.44 156 ASN A C 1
ATOM 1277 O O . ASN A 1 156 ? -9.448 -7.416 -7.898 1.00 95.44 156 ASN A O 1
ATOM 1281 N N . ARG A 1 157 ? -10.941 -5.915 -7.222 1.00 94.12 157 ARG A N 1
ATOM 1282 C CA . ARG A 1 157 ? -12.066 -6.805 -7.507 1.00 94.12 157 ARG A CA 1
ATOM 1283 C C . ARG A 1 157 ? -12.269 -6.940 -9.018 1.00 94.12 157 ARG A C 1
ATOM 1285 O O . ARG A 1 157 ? -12.048 -5.961 -9.742 1.00 94.12 157 ARG A O 1
ATOM 1292 N N . PRO A 1 158 ? -12.741 -8.104 -9.499 1.00 85.94 158 PRO A N 1
ATOM 1293 C CA . PRO A 1 158 ? -13.109 -8.274 -10.900 1.00 85.94 158 PRO A CA 1
ATOM 1294 C C . PRO A 1 158 ? -14.192 -7.265 -11.294 1.00 85.94 158 PRO A C 1
ATOM 1296 O O . PRO A 1 158 ? -14.993 -6.838 -10.458 1.00 85.94 158 PRO A O 1
ATOM 1299 N N . SER A 1 159 ? -14.234 -6.898 -12.575 1.00 78.75 159 SER A N 1
ATOM 1300 C CA . SER A 1 159 ? -15.175 -5.906 -13.117 1.00 78.75 159 SER A CA 1
ATOM 1301 C C . SER A 1 159 ? -16.634 -6.196 -12.752 1.00 78.75 159 SER A C 1
ATOM 1303 O O . SER A 1 159 ? -17.362 -5.270 -12.413 1.00 78.75 159 SER A O 1
ATOM 1305 N N . SER A 1 160 ? -17.032 -7.470 -12.697 1.00 78.12 160 SER A N 1
ATOM 1306 C CA . SER A 1 160 ? -18.374 -7.911 -12.284 1.00 78.12 160 SER A CA 1
ATOM 1307 C C . SER A 1 160 ? -18.754 -7.547 -10.840 1.00 78.12 160 SER A C 1
ATOM 1309 O O . SER A 1 160 ? -19.934 -7.473 -10.513 1.00 78.12 160 SER A O 1
ATOM 1311 N N . GLN A 1 161 ? -17.775 -7.302 -9.965 1.00 75.38 161 GLN A N 1
ATOM 1312 C CA . GLN A 1 161 ? -17.974 -6.945 -8.553 1.00 75.38 161 GLN A CA 1
ATOM 1313 C C . GLN A 1 161 ? -17.673 -5.467 -8.254 1.00 75.38 161 GLN A C 1
ATOM 1315 O O . GLN A 1 161 ? -17.914 -4.990 -7.135 1.00 75.38 161 GLN A O 1
ATOM 1320 N N . ARG A 1 162 ? -17.151 -4.718 -9.234 1.00 72.19 162 ARG A N 1
ATOM 1321 C CA . ARG A 1 162 ? -16.931 -3.274 -9.129 1.00 72.19 162 ARG A CA 1
ATOM 1322 C C . ARG A 1 162 ? -18.275 -2.568 -9.292 1.00 72.19 162 ARG A C 1
ATOM 1324 O O . ARG A 1 162 ? -18.698 -2.258 -10.397 1.00 72.19 162 ARG A O 1
ATOM 1331 N N . ARG A 1 163 ? -18.971 -2.316 -8.178 1.00 60.84 163 ARG A N 1
ATOM 1332 C CA . ARG A 1 163 ? -20.136 -1.415 -8.185 1.00 60.84 163 ARG A CA 1
ATOM 1333 C C . ARG A 1 163 ? -19.697 -0.060 -8.750 1.00 60.84 163 ARG A C 1
ATOM 1335 O O . ARG A 1 163 ? -18.761 0.530 -8.206 1.00 60.84 163 ARG A O 1
ATOM 1342 N N . SER A 1 164 ? -20.360 0.416 -9.804 1.00 49.09 164 SER A N 1
ATOM 1343 C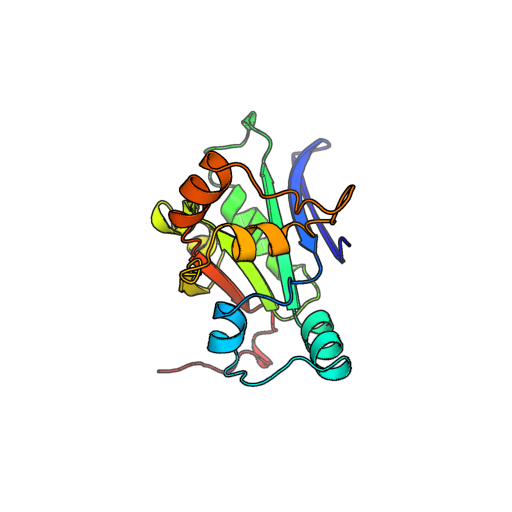 CA . SER A 1 164 ? -20.172 1.766 -10.333 1.0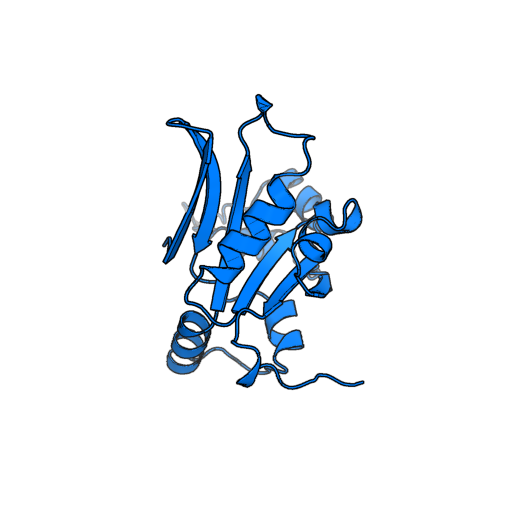0 49.09 164 SER A CA 1
ATOM 1344 C C . SER A 1 164 ? -20.483 2.758 -9.216 1.00 49.09 164 SER A C 1
ATOM 1346 O O . SER A 1 164 ? -21.637 2.944 -8.834 1.00 49.09 164 SER A O 1
ATOM 1348 N N . LYS A 1 165 ? -19.449 3.375 -8.642 1.00 48.22 165 LYS A N 1
ATOM 1349 C CA . LYS A 1 165 ? -19.633 4.601 -7.869 1.00 48.22 165 LYS A CA 1
ATOM 1350 C C . LYS A 1 165 ? -19.845 5.724 -8.881 1.00 48.22 165 LYS A C 1
ATOM 1352 O O . LYS A 1 165 ? -18.921 6.467 -9.179 1.00 48.22 165 LYS A O 1
ATOM 1357 N N . THR A 1 166 ? -21.034 5.761 -9.470 1.00 35.03 166 THR A N 1
ATOM 1358 C CA . THR A 1 166 ? -21.550 6.944 -10.149 1.00 35.03 166 THR A CA 1
ATOM 1359 C C . THR A 1 166 ? -22.002 7.880 -9.038 1.00 35.03 166 THR A C 1
ATOM 1361 O O . THR A 1 166 ? -22.970 7.574 -8.346 1.00 35.03 166 THR A O 1
ATOM 1364 N N . ASN A 1 167 ? -21.236 8.940 -8.811 1.00 33.66 167 ASN A N 1
ATOM 1365 C CA . ASN A 1 167 ? -21.669 10.158 -8.139 1.00 33.66 167 ASN A CA 1
ATOM 1366 C C . ASN A 1 167 ? -21.100 11.313 -8.949 1.00 33.66 167 ASN A C 1
ATOM 1368 O O . ASN A 1 167 ? -19.867 11.282 -9.173 1.00 33.66 167 ASN A O 1
#

Mean predicted aligned error: 6.49 Å

Secondary structure (DSSP, 8-state):
-EEEEEEEEETTEEEEEEEEEPPPTT-HHHHHHTT--SPPPHHHHHHHHHHEEEEEEEEE-GGGTTSSHHHHHHHHHHHH-SSSEEEEEESGGGT--HHHHTT-EEEEE----S--HHHHHGGGT--EETTEE-PPPHHHHHHHHT--PEEEEEE-S-GGG------

Nearest PDB structures (foldseek):
  4m85-assembly4_D  TM=5.672E-01  e=2.523E-03  Staphylococcus aureus subsp. aureus Mu50
  2qec-assembly1_A-2  TM=6.102E-01  e=2.091E-03  Corynebacterium glutamicum ATCC 13032
  3qb8-assembly2_B  TM=4.896E-01  e=3.241E-03  Paramecium bursaria Chlorella virus 1
  8j07-assembly1_d0  TM=5.751E-01  e=8.383E-02  Homo sapiens
  6edw-assembly1_D  TM=4.714E-01  e=3.762E-01  Mycobacterium tuberculosis CDC1551

Foldseek 3Di:
DWDDKDFDDDVPDGFKMWTKAQDDPPDPLVCVVVVHDDDDDPVNSVVCSQQEIEREDIDGHPVCPPVLVSLCVLLVRLLPDPHQKYKYWAPCVVVDVSVVSSAKDFRAKDAPDPADQLRVQVVVVQDCDPNDTPTDDPVVVVVNRPHIITMIMHGNDPPVPPDPPPD

Solvent-accessible surface area (backbone atoms only — not comparable to full-atom values): 9893 Å² total; per-residue (Å²): 110,81,75,49,72,45,72,42,66,60,86,96,42,78,44,26,38,41,39,26,24,65,52,74,88,86,51,62,64,60,28,62,75,71,71,56,77,85,81,84,50,74,66,60,47,53,52,47,52,65,42,34,31,22,54,75,45,80,48,64,41,74,92,62,57,90,72,64,57,67,33,59,51,50,31,52,48,48,67,70,40,96,38,41,29,40,33,38,73,31,63,57,55,82,80,42,65,55,55,48,75,30,61,28,44,82,74,49,68,44,64,69,68,99,57,54,62,70,61,53,20,54,76,77,62,52,53,68,57,94,86,41,75,57,60,62,52,70,66,59,48,58,59,49,71,74,48,56,29,31,33,34,39,29,78,47,50,58,75,96,70,54,74,80,84,82,126

pLDDT: mean 88.33, std 12.64, range [33.66, 98.44]